Protein AF-A0A2G1YBK5-F1 (afdb_monomer_lite)

Secondary structure (DSSP, 8-state):
--TTHHHHHHHHHHHHHHHHHHHHHHHHHHHHTT---HHHHHHHHHHHHHTTPPEEEEEEEEEETTEEEEEEEEPTT--HHHHHHHHHTSTTEEEEEEEE-

Sequence (101 aa):
GWAWLDPAVGLLGAVVIARWAWGLMKDTAAILLDTAEPALMARVRLEAEAEGATIRDLHVWRIGPHAHAAIISLAAGGDGNAVRRRVRALPRMEHVTVECA

Foldseek 3Di:
DCVVVVVVVVVVVVVVVVVVVVVVVVQVCQQVVFPDDVVLQVVLCVLQVVQVWDWPDWRKGDNHPQAIEIETETEAPGDQVSSQVRSCPPGRYDYYHYHYD

Structure (mmCIF, N/CA/C/O backbone):
data_AF-A0A2G1YBK5-F1
#
_entry.id   AF-A0A2G1YBK5-F1
#
loop_
_atom_site.group_PDB
_atom_site.id
_atom_site.type_symbol
_atom_site.label_atom_id
_atom_site.label_alt_id
_atom_site.label_comp_id
_atom_site.label_asym_id
_atom_site.label_entity_id
_atom_site.label_seq_id
_atom_site.pdbx_PDB_ins_code
_atom_site.Cartn_x
_atom_site.Cartn_y
_atom_site.Cartn_z
_atom_site.occupancy
_atom_site.B_iso_or_equiv
_atom_site.auth_seq_id
_atom_site.auth_comp_id
_atom_site.auth_asym_id
_atom_site.auth_atom_id
_atom_site.pdbx_PDB_model_num
ATOM 1 N N . GLY A 1 1 ? 30.564 1.481 -46.553 1.00 60.25 1 GLY A N 1
ATOM 2 C CA . GLY A 1 1 ? 30.634 2.049 -45.195 1.00 60.25 1 GLY A CA 1
ATOM 3 C C . GLY A 1 1 ? 29.288 1.920 -44.516 1.00 60.25 1 GLY A C 1
ATOM 4 O O . GLY A 1 1 ? 28.389 2.664 -44.867 1.00 60.25 1 GLY A O 1
ATOM 5 N N . TRP A 1 2 ? 29.145 0.945 -43.615 1.00 67.31 2 TRP A N 1
ATOM 6 C CA . TRP A 1 2 ? 27.936 0.678 -42.811 1.00 67.31 2 TRP A CA 1
ATOM 7 C C . TRP A 1 2 ? 28.210 0.821 -41.297 1.00 67.31 2 TRP A C 1
ATOM 9 O O . TRP A 1 2 ? 27.339 0.569 -40.479 1.00 67.31 2 TRP A O 1
ATOM 19 N N . ALA A 1 3 ? 29.412 1.277 -40.919 1.00 75.19 3 ALA A N 1
ATOM 20 C CA . ALA A 1 3 ? 29.882 1.350 -39.531 1.00 75.19 3 ALA A CA 1
ATOM 21 C C . ALA A 1 3 ? 29.097 2.327 -38.627 1.00 75.19 3 ALA A C 1
ATOM 23 O O . ALA A 1 3 ? 29.287 2.328 -37.418 1.00 75.19 3 ALA A O 1
ATOM 24 N N . TRP A 1 4 ? 28.230 3.169 -39.198 1.00 78.38 4 TRP A N 1
ATOM 25 C CA . TRP A 1 4 ? 27.376 4.099 -38.451 1.00 78.38 4 TRP A CA 1
ATOM 26 C C . TRP A 1 4 ? 26.016 3.493 -38.069 1.00 78.38 4 TRP A C 1
ATOM 28 O O . TRP A 1 4 ? 25.330 4.037 -37.204 1.00 78.38 4 TRP A O 1
ATOM 38 N N . LEU A 1 5 ? 25.636 2.371 -38.691 1.00 82.38 5 LEU A N 1
ATOM 39 C CA . LEU A 1 5 ? 24.364 1.702 -38.436 1.00 82.38 5 LEU A CA 1
ATOM 40 C C . LEU A 1 5 ? 24.331 1.115 -37.017 1.00 82.38 5 LEU A C 1
ATOM 42 O O . LEU A 1 5 ? 23.338 1.283 -36.317 1.00 82.38 5 LEU A O 1
ATOM 46 N N . ASP A 1 6 ? 25.438 0.521 -36.563 1.00 83.0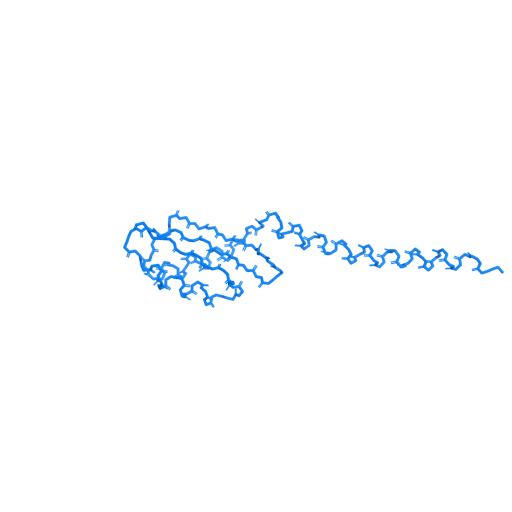0 6 ASP A N 1
ATOM 47 C CA . ASP A 1 6 ? 25.548 -0.058 -35.218 1.00 83.00 6 ASP A CA 1
ATOM 48 C C . ASP A 1 6 ? 25.368 0.991 -34.099 1.00 83.00 6 ASP A C 1
ATOM 50 O O . ASP A 1 6 ? 24.515 0.790 -33.229 1.00 83.00 6 ASP A O 1
ATOM 54 N N . PRO A 1 7 ? 26.054 2.156 -34.121 1.00 88.12 7 PRO A N 1
ATOM 55 C CA . PRO A 1 7 ? 25.780 3.239 -33.174 1.00 88.12 7 PRO A CA 1
ATOM 56 C C . PRO A 1 7 ? 24.332 3.746 -33.205 1.00 88.12 7 PRO A C 1
ATOM 58 O O . PRO A 1 7 ? 23.755 4.020 -32.152 1.00 88.12 7 PRO A O 1
ATOM 61 N N . ALA A 1 8 ? 23.729 3.870 -34.394 1.00 92.38 8 ALA A N 1
ATOM 62 C CA . ALA A 1 8 ? 22.359 4.363 -34.538 1.00 92.38 8 ALA A CA 1
ATOM 63 C C . ALA A 1 8 ? 21.334 3.391 -33.933 1.00 92.38 8 ALA A C 1
ATOM 65 O O . ALA A 1 8 ? 20.435 3.808 -33.200 1.00 92.38 8 ALA A O 1
ATOM 66 N N . VAL A 1 9 ? 21.502 2.091 -34.183 1.00 93.19 9 VAL A N 1
ATOM 67 C CA . VAL A 1 9 ? 20.675 1.037 -33.581 1.00 93.19 9 VAL A CA 1
ATOM 68 C C . VAL A 1 9 ? 20.863 1.005 -32.062 1.00 93.19 9 VAL A C 1
ATOM 70 O O . VAL A 1 9 ? 19.879 0.905 -31.327 1.00 93.19 9 VAL A O 1
ATOM 73 N N . GLY A 1 10 ? 22.097 1.174 -31.578 1.00 92.00 10 GLY A N 1
ATOM 74 C CA . GLY A 1 10 ? 22.393 1.270 -30.148 1.00 92.00 10 GLY A CA 1
ATOM 75 C C . GLY A 1 10 ? 21.673 2.436 -29.465 1.00 92.00 10 GLY A C 1
ATOM 76 O O . GLY A 1 10 ? 21.066 2.254 -28.410 1.00 92.00 10 GLY A O 1
ATOM 77 N N . LEU A 1 11 ? 21.670 3.619 -30.087 1.00 95.56 11 LEU A N 1
ATOM 78 C CA . LEU A 1 11 ? 20.981 4.795 -29.552 1.00 95.56 11 LEU A CA 1
ATOM 79 C C . LEU A 1 11 ? 19.461 4.596 -29.496 1.00 95.56 11 LEU A C 1
ATOM 81 O O . LEU A 1 11 ? 18.831 4.928 -28.493 1.00 95.56 11 LEU A O 1
ATOM 85 N N . LEU A 1 12 ? 18.873 4.015 -30.545 1.00 96.25 12 LEU A N 1
ATOM 86 C CA 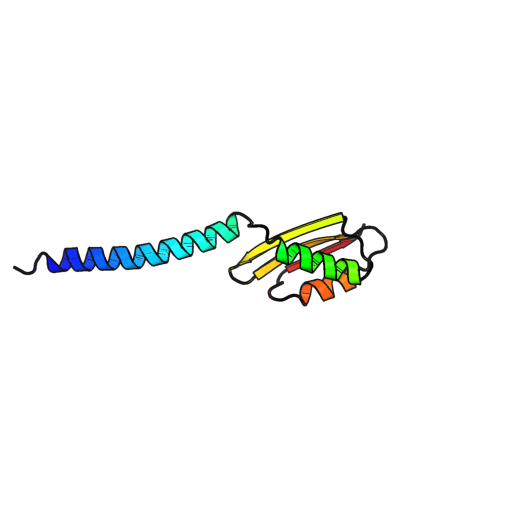. LEU A 1 12 ? 17.445 3.692 -30.571 1.00 96.25 12 LEU A CA 1
ATOM 87 C C . LEU A 1 12 ? 17.078 2.698 -29.463 1.00 96.25 12 LEU A C 1
ATOM 89 O O . LEU A 1 12 ? 16.113 2.924 -28.731 1.00 96.25 12 LEU A O 1
ATOM 93 N N . GLY A 1 13 ? 17.876 1.642 -29.290 1.00 95.38 13 GLY A N 1
ATOM 94 C CA . GLY A 1 13 ? 17.697 0.677 -28.205 1.00 95.38 13 GLY A CA 1
ATOM 95 C C . GLY A 1 13 ? 17.785 1.331 -26.825 1.00 95.38 13 GLY A C 1
ATOM 96 O O . GLY A 1 13 ? 16.922 1.105 -25.975 1.00 95.38 13 GLY A O 1
ATOM 97 N N . ALA A 1 14 ? 18.770 2.208 -26.622 1.00 96.00 14 ALA A N 1
ATOM 98 C CA . ALA A 1 14 ? 18.939 2.940 -25.371 1.00 96.00 14 ALA A CA 1
ATOM 99 C C . ALA A 1 14 ? 17.719 3.817 -25.042 1.00 96.00 14 ALA A C 1
ATOM 101 O O . ALA A 1 14 ? 17.257 3.814 -23.903 1.00 96.00 14 ALA A O 1
ATOM 102 N N . VAL A 1 15 ? 17.150 4.515 -26.031 1.00 97.19 15 VAL A N 1
ATOM 103 C CA . VAL A 1 15 ? 15.947 5.345 -25.838 1.00 97.19 15 VAL A CA 1
ATOM 104 C C . VAL A 1 15 ? 14.735 4.498 -25.439 1.00 97.19 15 VAL A C 1
ATOM 106 O O . VAL A 1 15 ? 13.993 4.879 -24.531 1.00 97.19 15 VAL A O 1
ATOM 109 N N . VAL A 1 16 ? 14.540 3.335 -26.069 1.00 96.88 16 VAL A N 1
ATOM 110 C CA . VAL A 1 16 ? 13.441 2.414 -25.727 1.00 96.88 16 VAL A CA 1
ATOM 111 C C . VAL A 1 16 ? 13.575 1.913 -24.289 1.00 96.88 16 VAL A C 1
ATOM 113 O O . VAL A 1 16 ? 12.619 2.002 -23.515 1.00 96.88 16 VAL A O 1
ATOM 116 N N . ILE A 1 17 ? 14.770 1.455 -23.906 1.00 96.44 17 ILE A N 1
ATOM 117 C CA . ILE A 1 17 ? 15.043 0.960 -22.551 1.00 96.44 17 ILE A CA 1
ATOM 118 C C . ILE A 1 17 ? 14.861 2.078 -21.522 1.00 96.44 17 ILE A C 1
ATOM 120 O O . ILE A 1 17 ? 14.181 1.879 -20.515 1.00 96.44 17 ILE A O 1
ATOM 124 N N . ALA A 1 18 ? 15.408 3.268 -21.783 1.00 96.50 18 ALA A N 1
ATOM 125 C CA . ALA A 1 18 ? 15.295 4.413 -20.884 1.00 96.50 18 ALA A CA 1
ATOM 126 C C . ALA A 1 18 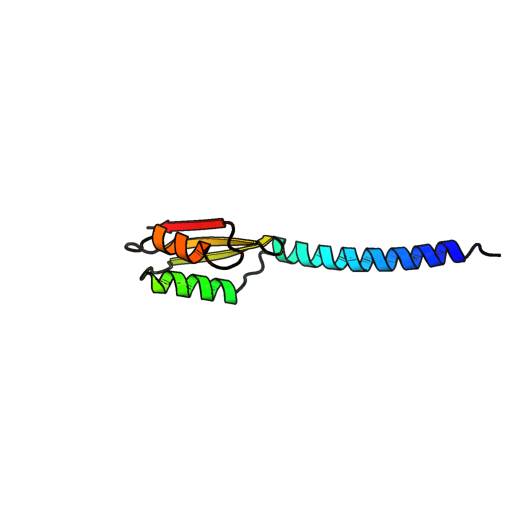? 13.830 4.799 -20.635 1.00 96.50 18 ALA A C 1
ATOM 128 O O . ALA A 1 18 ? 13.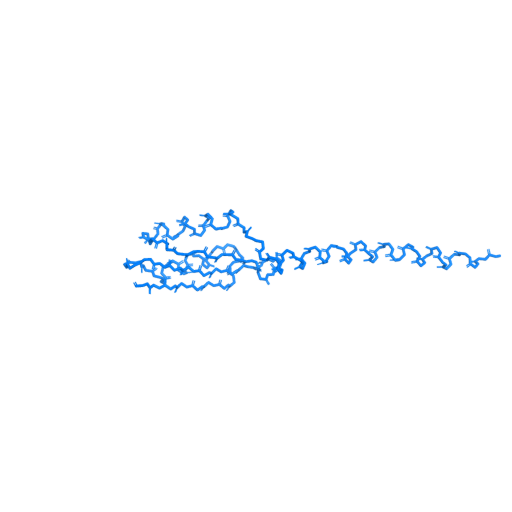444 5.084 -19.501 1.00 96.50 18 ALA A O 1
ATOM 129 N N . ARG A 1 19 ? 12.985 4.746 -21.673 1.00 96.06 19 ARG A N 1
ATOM 130 C CA . ARG A 1 19 ? 11.554 5.047 -21.554 1.00 96.06 19 ARG A CA 1
ATOM 131 C C . ARG A 1 19 ? 10.821 4.062 -20.641 1.00 96.06 19 ARG A C 1
ATOM 133 O O . ARG A 1 19 ? 9.971 4.492 -19.863 1.00 96.06 19 ARG A O 1
ATOM 140 N N . TRP A 1 20 ? 11.141 2.770 -20.705 1.00 95.62 20 TRP A N 1
ATOM 141 C CA . TRP A 1 20 ? 10.557 1.773 -19.799 1.00 95.62 20 TRP A CA 1
ATOM 142 C C . TRP A 1 20 ? 11.102 1.890 -18.377 1.00 95.62 20 TRP A C 1
ATOM 144 O O . TRP A 1 20 ? 10.323 1.893 -17.425 1.00 95.62 20 TRP A O 1
ATOM 154 N N . ALA A 1 21 ? 12.418 2.062 -18.231 1.00 95.62 21 ALA A N 1
ATOM 155 C CA . ALA A 1 21 ? 13.066 2.234 -16.934 1.00 95.62 21 ALA A CA 1
ATOM 156 C C . ALA A 1 21 ? 12.513 3.451 -16.174 1.00 95.62 21 ALA A C 1
ATOM 158 O O . ALA A 1 21 ? 12.281 3.374 -14.969 1.00 95.62 21 ALA A O 1
ATOM 159 N N . TRP A 1 22 ? 12.231 4.551 -16.879 1.00 94.56 22 TRP A N 1
ATOM 160 C CA . TRP A 1 22 ? 11.620 5.738 -16.281 1.00 94.56 22 TRP A CA 1
ATOM 161 C C . TRP A 1 22 ? 10.213 5.469 -15.732 1.00 94.56 22 TRP A C 1
ATOM 163 O O . TRP A 1 22 ? 9.872 5.943 -14.650 1.00 94.56 22 TRP A O 1
ATOM 173 N N . GLY A 1 23 ? 9.394 4.693 -16.452 1.00 90.50 23 GLY A N 1
ATOM 174 C CA . GLY A 1 23 ? 8.071 4.276 -15.974 1.00 90.50 23 GLY A CA 1
ATOM 175 C C . GLY A 1 23 ? 8.171 3.454 -14.689 1.00 90.50 23 GLY A C 1
ATOM 176 O O . GLY A 1 23 ? 7.556 3.803 -13.685 1.00 90.50 23 GLY A O 1
ATOM 177 N N . LEU A 1 24 ? 9.046 2.446 -14.692 1.00 89.50 24 LEU A N 1
ATOM 178 C CA . LEU A 1 24 ? 9.278 1.585 -13.532 1.00 89.50 24 LEU A CA 1
ATOM 179 C C . LEU A 1 24 ? 9.780 2.372 -12.312 1.00 89.50 24 LEU A C 1
ATOM 181 O O . LEU A 1 24 ? 9.333 2.140 -11.188 1.00 89.50 24 LEU A O 1
ATOM 185 N N . MET A 1 25 ? 10.688 3.328 -12.527 1.00 90.31 25 MET A N 1
ATOM 186 C CA . MET A 1 25 ? 11.203 4.193 -11.468 1.00 90.31 25 MET A CA 1
ATOM 187 C C . MET A 1 25 ? 10.091 5.044 -10.848 1.00 90.31 25 MET A C 1
ATOM 189 O O . MET A 1 25 ? 10.014 5.133 -9.625 1.00 90.31 25 MET A O 1
ATOM 193 N N . LYS A 1 26 ? 9.203 5.625 -11.665 1.00 86.69 26 LYS A N 1
ATOM 194 C CA . LYS A 1 26 ? 8.050 6.391 -11.167 1.00 86.69 26 LYS A CA 1
ATOM 195 C C . LYS A 1 26 ? 7.093 5.528 -10.350 1.00 86.69 26 LYS A C 1
ATOM 197 O O . LYS A 1 26 ? 6.670 5.959 -9.280 1.00 86.69 26 LYS A O 1
ATOM 202 N N . ASP A 1 27 ? 6.779 4.328 -10.829 1.00 83.69 27 ASP A N 1
ATOM 203 C CA . ASP A 1 27 ? 5.876 3.412 -10.128 1.00 83.69 27 ASP A CA 1
ATOM 204 C C . ASP A 1 27 ? 6.468 2.975 -8.782 1.00 83.69 27 ASP A C 1
ATOM 206 O O . ASP A 1 27 ? 5.784 2.976 -7.759 1.00 83.69 27 ASP A O 1
ATOM 210 N N . THR A 1 28 ? 7.771 2.686 -8.764 1.00 85.00 28 THR A N 1
ATOM 211 C CA . THR A 1 28 ? 8.503 2.317 -7.545 1.00 85.00 28 THR A CA 1
ATOM 212 C C . THR A 1 28 ? 8.573 3.484 -6.562 1.00 85.00 28 THR A C 1
ATOM 214 O O . THR A 1 28 ? 8.354 3.300 -5.367 1.00 85.00 28 THR A O 1
ATOM 217 N N . ALA A 1 29 ? 8.828 4.700 -7.053 1.00 84.81 29 ALA A N 1
ATOM 218 C CA . ALA A 1 29 ? 8.867 5.900 -6.226 1.00 84.81 29 ALA A CA 1
ATOM 219 C C . ALA A 1 29 ? 7.513 6.184 -5.564 1.00 84.81 29 ALA A C 1
ATOM 221 O O . ALA A 1 29 ? 7.490 6.527 -4.389 1.00 84.81 29 ALA A O 1
ATOM 222 N N . ALA A 1 30 ? 6.392 5.995 -6.268 1.00 78.06 30 ALA A N 1
ATOM 223 C CA . ALA A 1 30 ? 5.060 6.172 -5.685 1.00 78.06 30 ALA A CA 1
ATOM 224 C C . ALA A 1 30 ? 4.790 5.191 -4.528 1.00 78.06 30 ALA A C 1
ATOM 226 O O . ALA A 1 30 ? 4.196 5.576 -3.521 1.00 78.06 30 ALA A O 1
ATOM 227 N N . ILE A 1 31 ? 5.263 3.946 -4.650 1.00 76.25 31 ILE A N 1
ATOM 228 C CA . ILE A 1 31 ? 5.166 2.943 -3.579 1.00 76.25 31 ILE A CA 1
ATOM 229 C C . ILE A 1 31 ? 6.049 3.345 -2.388 1.00 76.25 31 ILE A C 1
ATOM 231 O O . ILE A 1 31 ? 5.585 3.336 -1.254 1.00 76.25 31 ILE A O 1
ATOM 235 N N . LEU A 1 32 ? 7.306 3.732 -2.631 1.00 75.00 32 LEU A N 1
ATOM 236 C CA . LEU A 1 32 ? 8.255 4.080 -1.563 1.00 75.00 32 LEU A CA 1
ATOM 237 C C . LEU A 1 32 ? 7.929 5.391 -0.844 1.00 75.00 32 LEU A C 1
ATOM 239 O O . LEU A 1 32 ? 8.211 5.517 0.342 1.00 75.00 32 LEU A O 1
ATOM 243 N N . LEU A 1 33 ? 7.357 6.365 -1.550 1.00 76.75 33 LEU A N 1
ATOM 244 C CA . LEU A 1 33 ? 6.970 7.656 -0.978 1.00 76.75 33 LEU A CA 1
ATOM 245 C C . LEU A 1 33 ? 5.666 7.593 -0.184 1.00 76.75 33 LEU A C 1
ATOM 247 O O . LEU A 1 33 ? 5.206 8.644 0.253 1.00 76.75 33 LEU A O 1
ATOM 251 N N . ASP A 1 34 ? 5.086 6.399 -0.023 1.00 67.94 34 ASP A N 1
ATOM 252 C CA . ASP A 1 34 ? 3.826 6.186 0.678 1.00 67.94 34 ASP A CA 1
ATOM 253 C C . ASP A 1 34 ? 2.782 7.228 0.242 1.00 67.94 34 ASP A C 1
ATOM 255 O O . ASP A 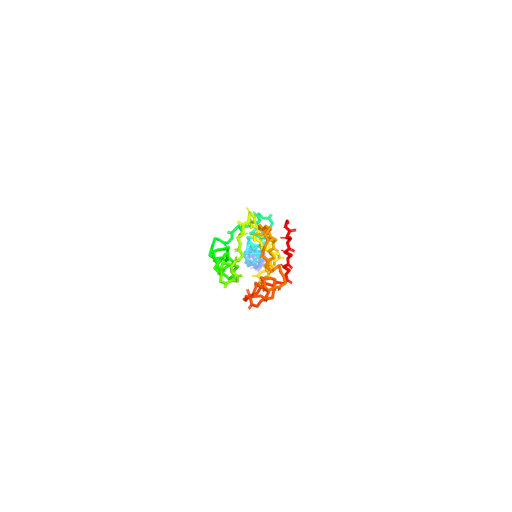1 34 ? 2.331 8.086 1.007 1.00 67.94 34 ASP A O 1
ATOM 259 N N . THR A 1 35 ? 2.487 7.242 -1.065 1.00 67.81 35 THR A N 1
ATOM 260 C CA . THR A 1 35 ? 1.514 8.211 -1.574 1.00 67.81 35 THR A CA 1
ATOM 261 C C . THR A 1 35 ? 0.156 7.894 -0.968 1.00 67.81 35 THR A C 1
ATOM 263 O O . THR A 1 35 ? -0.499 6.929 -1.364 1.00 67.81 35 THR A O 1
ATOM 266 N N . ALA A 1 36 ? -0.266 8.731 -0.019 1.00 66.75 36 ALA A N 1
ATOM 267 C CA . ALA A 1 36 ? -1.599 8.669 0.546 1.00 66.75 36 ALA A CA 1
ATOM 268 C C . ALA A 1 36 ? -2.625 8.692 -0.593 1.00 66.75 36 ALA A C 1
ATOM 270 O O . ALA A 1 36 ? -2.516 9.489 -1.530 1.00 66.75 36 ALA A O 1
ATOM 271 N N . GLU A 1 37 ? -3.629 7.821 -0.509 1.00 77.50 37 GLU A N 1
ATOM 272 C CA . GLU A 1 37 ? -4.761 7.793 -1.433 1.00 77.50 37 GLU A CA 1
ATOM 273 C C . GLU A 1 37 ? -6.009 8.341 -0.726 1.00 77.50 37 GLU A C 1
ATOM 275 O O . GLU A 1 37 ? -6.761 7.568 -0.122 1.00 77.50 37 GLU A O 1
ATOM 280 N N . PRO A 1 38 ? -6.286 9.661 -0.804 1.00 82.88 38 PRO A N 1
ATOM 281 C CA . PRO A 1 38 ? -7.377 10.285 -0.054 1.00 82.88 38 PRO A CA 1
ATOM 282 C C . PRO A 1 38 ? -8.740 9.648 -0.330 1.00 82.88 38 PRO A C 1
ATOM 284 O O . PRO A 1 38 ? -9.558 9.491 0.574 1.00 82.88 38 PRO A O 1
ATOM 287 N N . ALA A 1 39 ? -8.981 9.235 -1.579 1.00 85.75 39 ALA A N 1
ATOM 288 C CA . ALA A 1 39 ? -10.221 8.574 -1.973 1.00 85.75 39 ALA A CA 1
ATOM 289 C C . ALA A 1 39 ? -10.395 7.207 -1.290 1.00 85.75 39 ALA A C 1
ATOM 291 O O . ALA A 1 39 ? -11.502 6.847 -0.893 1.00 85.75 39 ALA A O 1
ATOM 292 N N . LEU A 1 40 ? -9.309 6.448 -1.131 1.00 86.94 40 LEU A N 1
ATOM 293 C CA . LEU A 1 40 ? -9.335 5.151 -0.468 1.00 86.94 40 LEU A CA 1
ATOM 294 C C . LEU A 1 40 ? -9.520 5.317 1.041 1.00 86.94 40 LEU A C 1
ATOM 296 O O . LEU A 1 40 ? -10.360 4.634 1.621 1.00 86.94 40 LEU A O 1
ATOM 300 N N . MET A 1 41 ? -8.830 6.285 1.651 1.00 89.44 41 MET A N 1
ATOM 301 C CA . MET A 1 41 ? -9.028 6.648 3.059 1.00 89.44 41 MET A CA 1
ATOM 302 C C . MET A 1 41 ? -10.484 7.036 3.347 1.00 89.44 41 MET A C 1
ATOM 304 O O . MET A 1 41 ? -11.077 6.536 4.300 1.00 89.44 41 MET A O 1
ATOM 308 N N . ALA A 1 42 ? -11.094 7.865 2.494 1.00 90.12 42 ALA A N 1
ATOM 309 C CA . ALA A 1 42 ? -12.496 8.256 2.634 1.00 90.12 42 ALA A CA 1
ATOM 310 C C . ALA A 1 42 ? -13.447 7.048 2.567 1.00 90.12 42 ALA A C 1
ATOM 312 O O . ALA A 1 42 ? -14.389 6.956 3.351 1.00 90.12 42 ALA A O 1
ATOM 313 N N . ARG A 1 43 ? -13.179 6.084 1.676 1.00 90.62 43 ARG A N 1
ATOM 314 C CA . ARG A 1 43 ? -13.965 4.842 1.588 1.00 90.62 43 ARG A CA 1
ATOM 315 C C . ARG A 1 43 ? -13.819 3.965 2.826 1.00 90.62 43 ARG A C 1
ATOM 317 O O . ARG A 1 43 ? -14.824 3.478 3.327 1.00 90.62 43 ARG A O 1
ATOM 324 N N . VAL A 1 44 ? -12.599 3.783 3.334 1.00 91.12 44 VAL A N 1
ATOM 325 C CA . VAL A 1 44 ? -12.363 3.027 4.577 1.00 91.12 44 VAL A CA 1
ATOM 326 C C . VAL A 1 44 ? -13.115 3.668 5.741 1.00 91.12 44 VAL A C 1
ATOM 328 O O . VAL A 1 44 ? -13.736 2.965 6.536 1.00 91.12 44 VAL A O 1
ATOM 331 N N . ARG A 1 45 ? -13.117 5.003 5.803 1.00 91.31 45 ARG A N 1
ATOM 332 C CA . ARG A 1 45 ? -13.843 5.751 6.826 1.00 91.31 45 ARG A CA 1
ATOM 333 C C . ARG A 1 45 ? -15.351 5.507 6.769 1.00 91.31 45 ARG A C 1
ATOM 335 O O . ARG A 1 45 ? -15.942 5.200 7.797 1.00 91.31 45 ARG A O 1
ATOM 342 N N . LEU A 1 46 ? -15.942 5.562 5.575 1.00 91.56 46 LEU A N 1
ATOM 343 C CA . LEU A 1 46 ? -17.365 5.275 5.372 1.00 91.56 46 LEU A CA 1
ATOM 344 C C . LEU A 1 46 ? -17.745 3.855 5.818 1.00 91.56 46 LEU A C 1
ATOM 346 O O . LEU A 1 46 ? -18.765 3.678 6.477 1.00 91.56 46 LEU A O 1
ATOM 350 N N . GLU A 1 47 ? -16.927 2.848 5.497 1.00 90.94 47 GLU A N 1
ATOM 351 C CA . GLU A 1 47 ? -17.203 1.462 5.902 1.00 90.94 47 GLU A CA 1
ATOM 352 C C . GLU A 1 47 ? -17.102 1.253 7.418 1.00 90.94 47 GLU A C 1
ATOM 354 O O . GLU A 1 47 ? -17.873 0.479 7.984 1.00 90.94 47 GLU A O 1
ATOM 359 N N . ALA A 1 48 ? -16.168 1.935 8.087 1.00 88.38 48 ALA A N 1
ATOM 360 C CA . ALA A 1 48 ? -16.037 1.863 9.540 1.00 88.38 48 ALA A CA 1
ATOM 361 C C . ALA A 1 48 ? -17.186 2.587 10.261 1.00 88.38 48 ALA A C 1
ATOM 363 O O . ALA A 1 48 ? -17.751 2.052 11.215 1.00 88.38 48 ALA A O 1
ATOM 364 N N . GLU A 1 49 ? -17.574 3.771 9.779 1.00 88.62 49 GLU A N 1
ATOM 365 C CA . GLU A 1 49 ? -18.699 4.539 10.325 1.00 88.62 49 GLU A CA 1
ATOM 366 C C . GLU A 1 49 ? -20.038 3.805 10.116 1.00 88.62 49 GLU A C 1
ATOM 368 O O . GLU A 1 49 ? -20.905 3.851 10.989 1.00 88.62 49 GLU A O 1
ATOM 373 N N . ALA A 1 50 ? -20.194 3.048 9.022 1.00 88.88 50 ALA A N 1
ATOM 374 C CA . ALA A 1 50 ? -21.367 2.201 8.778 1.00 88.88 50 ALA A CA 1
ATOM 375 C C . ALA A 1 50 ? -21.527 1.050 9.793 1.00 88.88 50 ALA A C 1
ATOM 377 O O . ALA A 1 50 ? -22.636 0.552 9.980 1.00 88.88 50 ALA A O 1
ATOM 378 N N . GLU A 1 51 ? -20.443 0.640 10.457 1.00 87.94 51 GLU A N 1
ATOM 379 C CA . GLU A 1 51 ? -20.448 -0.325 11.568 1.00 87.94 51 GLU A CA 1
ATOM 380 C C . GLU A 1 51 ? -20.594 0.358 12.941 1.00 87.94 51 GLU A C 1
ATOM 382 O O . GLU A 1 51 ? -20.472 -0.284 13.981 1.00 87.94 51 GLU A O 1
ATOM 387 N N . GLY A 1 52 ? -20.840 1.674 12.969 1.00 85.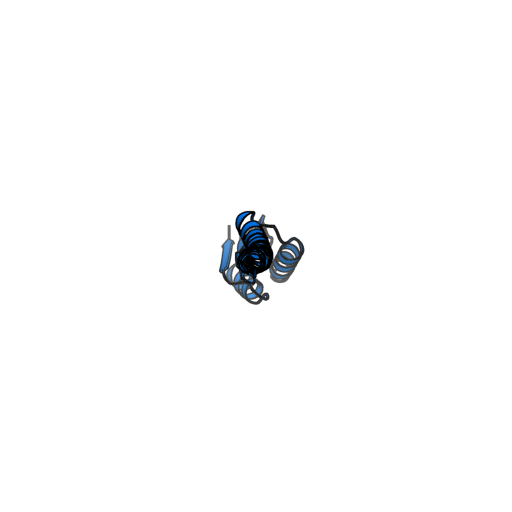69 52 GLY A N 1
ATOM 388 C CA . GLY A 1 52 ? -20.953 2.450 14.205 1.00 85.69 52 GLY A CA 1
ATOM 389 C C . GLY A 1 52 ? -19.621 2.645 14.934 1.00 85.69 52 GLY A C 1
ATOM 390 O O . GLY A 1 52 ? -19.607 3.092 16.082 1.00 85.69 52 GLY A O 1
ATOM 391 N N . ALA A 1 53 ? -18.493 2.324 14.292 1.00 89.25 53 ALA A N 1
ATOM 392 C CA . ALA A 1 53 ? -17.176 2.464 14.887 1.00 89.25 53 ALA A CA 1
ATOM 393 C C . ALA A 1 53 ? -16.620 3.877 14.664 1.00 89.25 53 ALA A C 1
ATOM 395 O O . ALA A 1 53 ? -16.636 4.412 13.557 1.00 89.25 53 ALA A O 1
ATOM 396 N N . THR A 1 54 ? -16.072 4.480 15.721 1.00 90.06 54 THR A N 1
ATOM 397 C CA . THR A 1 54 ? -15.365 5.764 15.613 1.00 90.06 54 THR A CA 1
ATOM 398 C C . THR A 1 54 ? -13.881 5.516 15.380 1.00 90.06 54 THR A C 1
ATOM 400 O O . THR A 1 54 ? -13.208 4.935 16.229 1.00 90.06 54 THR A O 1
ATOM 403 N N . ILE A 1 55 ? -13.355 5.979 14.248 1.00 91.50 55 ILE A N 1
ATOM 404 C CA . ILE A 1 55 ? -11.922 5.908 13.942 1.00 91.50 55 ILE A CA 1
ATOM 405 C C . ILE A 1 55 ? -11.171 6.989 14.728 1.00 91.50 55 ILE A C 1
ATOM 407 O O . ILE A 1 55 ? -11.494 8.174 14.621 1.00 91.50 55 ILE A O 1
ATOM 411 N N . ARG A 1 56 ? -10.141 6.584 15.476 1.00 91.50 56 ARG A N 1
ATOM 412 C CA . ARG A 1 56 ? -9.172 7.482 16.126 1.00 91.50 56 ARG A CA 1
ATOM 413 C C . ARG A 1 56 ? -7.976 7.772 15.235 1.00 91.50 56 ARG A C 1
ATOM 415 O O . ARG A 1 56 ? -7.532 8.912 15.190 1.00 91.50 56 ARG A O 1
ATOM 422 N N . ASP A 1 57 ? -7.487 6.744 14.553 1.00 91.38 57 ASP A N 1
ATOM 423 C CA . ASP A 1 57 ? -6.366 6.845 13.631 1.00 91.38 57 ASP A CA 1
ATOM 424 C C . ASP A 1 57 ? -6.595 5.947 12.413 1.00 91.38 57 ASP A C 1
ATOM 426 O O . ASP A 1 57 ? -7.162 4.856 12.529 1.00 91.38 57 ASP A O 1
ATOM 430 N N . LEU A 1 58 ? -6.211 6.443 11.240 1.00 91.62 58 LEU A N 1
ATOM 431 C CA . LEU A 1 58 ? -6.365 5.753 9.963 1.00 91.62 58 LEU A CA 1
ATOM 432 C C . LEU A 1 58 ? -5.163 6.062 9.086 1.00 91.62 58 LEU A C 1
ATOM 434 O O . LEU A 1 58 ? -5.039 7.174 8.571 1.00 91.62 58 LEU A O 1
ATOM 438 N N . HIS A 1 59 ? -4.359 5.036 8.838 1.00 90.81 59 HIS A N 1
ATOM 439 C CA . HIS A 1 59 ? -3.276 5.091 7.868 1.00 90.81 59 HIS A CA 1
ATOM 440 C C . HIS A 1 59 ? -3.540 4.091 6.750 1.00 90.81 59 HIS A C 1
ATOM 442 O O . HIS A 1 59 ? -3.808 2.915 7.008 1.00 90.81 59 HIS A O 1
ATOM 448 N N . VAL A 1 60 ? -3.484 4.557 5.503 1.00 90.06 60 VAL A N 1
ATOM 449 C CA . VAL A 1 60 ? -3.661 3.720 4.311 1.00 90.06 60 VAL A CA 1
ATOM 450 C C . VAL A 1 60 ? -2.526 4.010 3.353 1.00 90.06 60 VAL A C 1
ATOM 452 O O . VAL A 1 60 ? -2.348 5.156 2.945 1.00 90.06 60 VAL A O 1
ATOM 455 N N . TRP A 1 61 ? -1.816 2.959 2.958 1.00 87.44 61 TRP A N 1
ATOM 456 C CA . TRP A 1 61 ? -0.672 3.065 2.069 1.00 87.44 61 TRP A CA 1
ATOM 457 C C . TRP A 1 61 ? -0.689 2.022 0.968 1.00 87.44 61 TRP A C 1
ATOM 459 O O . TRP A 1 61 ? -1.346 0.976 1.046 1.00 87.44 61 TRP A O 1
ATOM 469 N N . ARG A 1 62 ? 0.069 2.309 -0.085 1.00 85.31 62 ARG A N 1
ATOM 470 C CA . ARG A 1 62 ? 0.274 1.396 -1.202 1.00 85.31 62 ARG A CA 1
ATOM 471 C C . ARG A 1 62 ? 1.492 0.511 -0.928 1.00 85.31 62 ARG A C 1
ATOM 473 O O . ARG A 1 62 ? 2.584 1.011 -0.700 1.00 85.31 62 ARG A O 1
ATOM 480 N N . ILE A 1 63 ? 1.314 -0.808 -1.007 1.00 86.69 63 ILE A N 1
ATOM 481 C CA . ILE A 1 63 ? 2.394 -1.806 -0.859 1.00 86.69 63 ILE A CA 1
ATOM 482 C C . ILE A 1 63 ? 2.780 -2.472 -2.186 1.00 86.69 63 ILE A C 1
ATOM 484 O O . ILE A 1 63 ? 3.751 -3.219 -2.254 1.00 86.69 63 ILE A O 1
ATOM 488 N N . GLY A 1 64 ? 2.032 -2.209 -3.259 1.00 81.75 64 GLY A N 1
ATOM 489 C CA . GLY A 1 64 ? 2.337 -2.688 -4.603 1.00 81.75 64 GLY A CA 1
ATOM 490 C C . GLY A 1 64 ? 1.471 -2.009 -5.666 1.00 81.75 64 GLY A C 1
ATOM 491 O O . GLY A 1 64 ? 0.566 -1.250 -5.322 1.00 81.75 64 GLY A O 1
ATOM 492 N N . PRO A 1 65 ? 1.680 -2.299 -6.963 1.00 76.00 65 PRO A N 1
ATOM 493 C CA . PRO A 1 65 ? 0.960 -1.639 -8.061 1.00 76.00 65 PRO A CA 1
ATOM 494 C C . PRO A 1 65 ? -0.570 -1.709 -7.934 1.00 76.00 65 PRO A C 1
ATOM 496 O O . PRO A 1 65 ? -1.290 -0.809 -8.369 1.00 76.00 65 PRO A O 1
ATOM 499 N N . HIS A 1 66 ? -1.071 -2.785 -7.322 1.00 82.06 66 HIS A N 1
ATOM 500 C CA . HIS A 1 66 ? -2.493 -3.048 -7.109 1.00 82.06 66 HIS A CA 1
ATOM 501 C C . HIS A 1 66 ? -2.787 -3.561 -5.696 1.00 82.06 66 HIS A C 1
ATOM 503 O O . HIS A 1 66 ? -3.764 -4.279 -5.520 1.00 82.06 66 HIS A O 1
ATOM 509 N N . ALA A 1 67 ? -1.948 -3.231 -4.714 1.00 86.62 67 ALA A N 1
ATOM 510 C CA . ALA A 1 67 ? -2.077 -3.743 -3.357 1.00 86.62 67 ALA A CA 1
ATOM 511 C C . ALA A 1 67 ? -1.943 -2.609 -2.343 1.00 86.62 67 ALA A C 1
ATOM 513 O O . ALA A 1 67 ? -0.983 -1.834 -2.388 1.00 86.62 67 ALA A O 1
ATOM 514 N N . HIS A 1 68 ? -2.895 -2.551 -1.419 1.00 90.62 68 HIS A N 1
ATOM 515 C CA . HIS A 1 68 ? -2.931 -1.579 -0.338 1.00 90.62 68 HIS A CA 1
ATOM 516 C C . HIS A 1 68 ? -2.934 -2.274 1.014 1.00 90.62 68 HIS A C 1
ATOM 518 O O . HIS A 1 68 ? -3.396 -3.415 1.159 1.00 90.62 68 HIS A O 1
ATOM 524 N N . ALA A 1 69 ? -2.426 -1.541 1.992 1.00 91.12 69 ALA A N 1
ATOM 525 C CA . ALA A 1 69 ? -2.490 -1.888 3.389 1.00 91.12 69 ALA A CA 1
ATOM 526 C C . ALA A 1 69 ? -3.185 -0.770 4.172 1.00 91.12 69 ALA A C 1
ATOM 528 O O . ALA A 1 69 ? -3.103 0.403 3.803 1.00 91.12 69 ALA A O 1
ATOM 529 N N . ALA A 1 70 ? -3.880 -1.149 5.238 1.00 92.81 70 ALA A N 1
ATOM 530 C CA . ALA A 1 70 ? -4.529 -0.221 6.148 1.00 92.81 70 ALA A CA 1
ATOM 531 C C . ALA A 1 70 ? -4.294 -0.636 7.604 1.00 92.81 70 ALA A C 1
ATOM 533 O O . ALA A 1 70 ? -4.446 -1.810 7.958 1.00 92.81 70 ALA A O 1
ATOM 534 N N . ILE A 1 71 ? -3.977 0.347 8.444 1.00 93.62 71 ILE A N 1
ATOM 535 C CA . ILE A 1 71 ? -4.022 0.236 9.903 1.00 93.62 71 ILE A CA 1
ATOM 536 C C . ILE A 1 71 ? -5.098 1.194 10.396 1.00 93.62 71 ILE A C 1
ATOM 538 O O . ILE A 1 71 ? -5.137 2.361 10.000 1.00 93.62 71 ILE A O 1
ATOM 542 N N . ILE A 1 72 ? -5.996 0.672 11.227 1.00 94.12 72 ILE A N 1
ATOM 543 C CA . ILE A 1 72 ? -7.150 1.400 11.742 1.00 94.12 72 ILE A CA 1
ATOM 544 C C . ILE A 1 72 ? -7.179 1.241 13.255 1.00 94.12 72 ILE A C 1
ATOM 546 O O . ILE A 1 72 ? -7.283 0.119 13.749 1.00 94.12 72 ILE A O 1
ATOM 550 N N . SER A 1 73 ? -7.166 2.349 13.985 1.00 93.62 73 SER A N 1
ATOM 551 C CA . SER A 1 73 ? -7.382 2.348 15.432 1.00 93.62 73 SER A CA 1
ATOM 552 C C . SER A 1 73 ? -8.785 2.860 15.727 1.00 93.62 73 SER A C 1
ATOM 554 O O . SER A 1 73 ? -9.148 3.981 15.362 1.00 93.62 73 SER A O 1
ATOM 556 N N . LEU A 1 74 ? -9.591 2.037 16.389 1.00 93.44 74 LEU A N 1
ATOM 557 C CA . LEU A 1 74 ? -10.966 2.346 16.761 1.00 93.44 74 LEU A CA 1
ATOM 558 C C . LEU A 1 74 ? -11.046 2.860 18.201 1.00 93.44 74 LEU A C 1
ATOM 560 O O . LEU A 1 74 ? -10.260 2.482 19.070 1.00 93.44 74 LEU A O 1
ATOM 564 N N . ALA A 1 75 ? -12.018 3.731 18.461 1.00 91.06 75 ALA A N 1
ATOM 565 C CA . ALA A 1 75 ? -12.402 4.100 19.815 1.00 91.06 75 ALA A CA 1
ATOM 566 C C . ALA A 1 75 ? -13.122 2.937 20.518 1.00 91.06 75 ALA A C 1
ATOM 568 O O . ALA A 1 75 ? -13.668 2.043 19.864 1.00 91.06 75 ALA A O 1
ATOM 569 N N . ALA A 1 76 ? -13.153 2.991 21.851 1.00 86.69 76 ALA A N 1
ATOM 570 C CA . ALA A 1 76 ? -13.830 1.999 22.674 1.00 86.69 76 ALA A CA 1
ATOM 571 C C . ALA A 1 76 ? -15.295 1.807 22.250 1.00 86.69 76 ALA A C 1
ATOM 573 O O . ALA A 1 76 ? -16.010 2.773 21.975 1.00 86.69 76 ALA A O 1
ATOM 574 N N . GLY A 1 77 ? -15.733 0.547 22.217 1.00 83.00 77 GLY A N 1
ATOM 575 C CA . GLY A 1 77 ? -17.098 0.158 21.848 1.00 83.00 77 GLY A CA 1
ATOM 576 C C . GLY A 1 77 ? -17.311 -0.193 20.371 1.00 83.00 77 GLY A C 1
ATOM 577 O O . GLY A 1 77 ? -18.412 -0.609 20.023 1.00 83.00 77 GLY A O 1
ATOM 578 N N . GLY A 1 78 ? -16.294 -0.074 19.508 1.00 85.25 78 GLY A N 1
ATOM 579 C CA . GLY A 1 78 ? -16.367 -0.542 18.117 1.00 85.25 78 GLY A CA 1
ATOM 580 C C . GLY A 1 78 ? -16.088 -2.045 17.960 1.00 85.25 78 GLY A C 1
ATOM 581 O O . GLY A 1 78 ? -15.199 -2.586 18.617 1.00 85.25 78 GLY A O 1
ATOM 582 N N . ASP A 1 79 ? -16.792 -2.722 17.044 1.00 89.19 79 ASP A N 1
ATOM 583 C CA . ASP A 1 79 ? -16.461 -4.100 16.646 1.00 89.19 79 ASP A CA 1
ATOM 584 C C . ASP A 1 79 ? -15.326 -4.101 15.608 1.00 89.19 79 ASP A C 1
ATOM 586 O O . ASP A 1 79 ? -15.541 -4.009 14.393 1.00 89.19 79 ASP A O 1
ATOM 590 N N . GLY A 1 80 ? -14.089 -4.251 16.088 1.00 90.12 80 GLY A N 1
ATOM 591 C CA . GLY A 1 80 ? -12.910 -4.321 15.224 1.00 90.12 80 GLY A CA 1
ATOM 592 C C . GLY A 1 80 ? -12.936 -5.468 14.213 1.00 90.12 80 GLY A C 1
ATOM 593 O O . GLY A 1 80 ? -12.396 -5.329 13.114 1.00 90.12 80 GLY A O 1
ATOM 594 N N . ASN A 1 81 ? -13.603 -6.586 14.519 1.00 91.38 81 ASN A N 1
ATOM 595 C CA . ASN A 1 81 ? -13.720 -7.699 13.581 1.00 91.38 81 ASN A CA 1
ATOM 596 C C . ASN A 1 81 ? -14.701 -7.383 12.452 1.00 91.38 81 ASN A C 1
ATOM 598 O O . ASN A 1 81 ? -14.428 -7.740 11.302 1.00 91.38 81 ASN A O 1
ATOM 602 N N . ALA A 1 82 ? -15.822 -6.723 12.747 1.00 90.94 82 ALA A N 1
ATOM 603 C CA . ALA A 1 82 ? -16.760 -6.284 11.717 1.00 90.94 82 ALA A CA 1
ATOM 604 C C . ALA A 1 82 ? -16.129 -5.259 10.773 1.00 90.94 82 ALA A C 1
ATOM 606 O O . ALA A 1 82 ? -16.152 -5.464 9.554 1.00 90.94 82 ALA A O 1
ATOM 607 N N . VAL A 1 83 ? -15.456 -4.245 11.326 1.00 92.38 83 VAL A N 1
ATOM 608 C CA . VAL A 1 83 ? -14.721 -3.250 10.532 1.00 92.38 83 VAL A CA 1
ATOM 609 C C . VAL A 1 83 ? -13.647 -3.926 9.681 1.00 92.38 83 VAL A C 1
ATOM 611 O O . VAL A 1 83 ? -13.598 -3.715 8.468 1.00 92.38 83 VAL A O 1
ATOM 614 N N . ARG A 1 84 ? -12.833 -4.820 10.263 1.00 93.62 84 ARG A N 1
ATOM 615 C CA . ARG A 1 84 ? -11.798 -5.555 9.519 1.00 93.62 84 ARG A CA 1
ATOM 616 C C . ARG A 1 84 ? -12.380 -6.344 8.347 1.00 93.62 84 ARG A C 1
ATOM 618 O O . ARG A 1 84 ? -11.793 -6.333 7.267 1.00 93.62 84 ARG A O 1
ATOM 625 N N . ARG A 1 85 ? -13.518 -7.028 8.532 1.00 92.81 85 ARG A N 1
ATOM 626 C CA . ARG A 1 85 ? -14.177 -7.790 7.455 1.00 92.81 85 ARG A CA 1
ATOM 627 C C . ARG A 1 85 ? -14.630 -6.883 6.315 1.00 92.81 85 ARG A C 1
ATOM 629 O O . ARG A 1 85 ? -14.372 -7.220 5.162 1.00 92.81 85 ARG A O 1
ATOM 636 N N . ARG A 1 86 ? -15.264 -5.747 6.620 1.00 91.62 86 ARG A N 1
ATOM 637 C CA . ARG A 1 86 ? -15.724 -4.798 5.595 1.00 91.62 86 ARG A CA 1
ATOM 638 C C . ARG A 1 86 ? -14.580 -4.161 4.833 1.00 91.62 86 ARG A C 1
ATOM 640 O O . ARG A 1 86 ? -14.573 -4.177 3.607 1.00 91.62 86 ARG A O 1
ATOM 647 N N . VAL A 1 87 ? -13.584 -3.655 5.552 1.00 91.38 87 VAL A N 1
ATOM 648 C CA . VAL A 1 87 ? -12.433 -2.994 4.934 1.00 91.38 87 VAL A CA 1
ATOM 649 C C . VAL A 1 87 ? -11.656 -3.978 4.061 1.00 91.38 87 VAL A C 1
ATOM 651 O O . VAL A 1 87 ? -11.258 -3.630 2.954 1.00 91.38 87 VAL A O 1
ATOM 654 N N . ARG A 1 88 ? -11.516 -5.239 4.489 1.00 92.12 88 ARG A N 1
ATOM 655 C CA . ARG A 1 88 ? -10.883 -6.290 3.678 1.00 92.12 88 ARG A CA 1
ATOM 656 C C . ARG A 1 88 ? -11.692 -6.679 2.434 1.00 92.12 88 ARG A C 1
ATOM 658 O O . ARG A 1 88 ? -11.123 -7.238 1.505 1.00 92.12 88 ARG A O 1
ATOM 665 N N . ALA A 1 89 ? -12.994 -6.393 2.394 1.00 91.62 89 ALA A N 1
ATOM 666 C CA . ALA A 1 89 ? -13.822 -6.595 1.206 1.00 91.62 89 ALA A CA 1
ATOM 667 C C . ALA A 1 89 ? -13.668 -5.466 0.168 1.00 91.62 89 ALA A C 1
ATOM 669 O O . ALA A 1 89 ? -14.145 -5.602 -0.961 1.00 91.62 89 ALA A O 1
ATOM 670 N N . LEU A 1 90 ? -13.000 -4.357 0.515 1.00 89.94 90 LEU A N 1
ATOM 671 C CA . LEU A 1 90 ? -12.691 -3.309 -0.450 1.00 89.94 90 LEU A CA 1
ATOM 672 C C . LEU A 1 90 ? -11.717 -3.835 -1.520 1.00 89.94 90 LEU A C 1
ATOM 674 O O . LEU A 1 90 ? -10.827 -4.636 -1.220 1.00 89.94 90 LEU A O 1
ATOM 678 N N . PRO A 1 91 ? -11.836 -3.370 -2.778 1.00 86.44 91 PRO A N 1
ATOM 679 C CA . PRO A 1 91 ? -10.940 -3.794 -3.842 1.00 86.44 91 PRO A CA 1
ATOM 680 C C . PRO A 1 91 ? -9.482 -3.531 -3.467 1.00 86.44 91 PRO A C 1
ATOM 682 O O . PRO A 1 91 ? -9.152 -2.418 -3.056 1.00 86.44 91 PRO A O 1
ATOM 685 N N . ARG A 1 92 ? -8.613 -4.522 -3.703 1.00 86.25 92 ARG A N 1
ATOM 686 C CA . ARG A 1 92 ? -7.150 -4.384 -3.584 1.00 86.25 92 ARG A CA 1
ATOM 687 C C . ARG A 1 92 ? -6.636 -4.126 -2.156 1.00 86.25 92 ARG A C 1
ATOM 689 O O . ARG A 1 92 ? -5.537 -3.589 -2.009 1.00 86.25 92 ARG A O 1
ATOM 696 N N . MET A 1 93 ? -7.403 -4.490 -1.124 1.00 89.81 93 MET A N 1
ATOM 697 C CA . MET A 1 93 ? -6.934 -4.527 0.268 1.00 89.81 93 MET A CA 1
ATOM 698 C C . MET A 1 93 ? -6.330 -5.886 0.609 1.00 89.81 93 MET A C 1
ATOM 700 O O . MET A 1 93 ? -7.050 -6.861 0.808 1.00 89.81 93 MET A O 1
ATOM 704 N N . GLU A 1 94 ? -5.004 -5.939 0.711 1.00 90.25 94 GLU A N 1
ATOM 705 C CA . GLU A 1 94 ? -4.278 -7.179 1.013 1.00 90.25 94 GLU A CA 1
ATOM 706 C C . GLU A 1 94 ? -4.017 -7.328 2.516 1.00 90.25 94 GLU A C 1
ATOM 708 O O . GLU A 1 94 ? -4.204 -8.404 3.089 1.00 90.25 94 GLU A O 1
ATOM 713 N N . HIS A 1 95 ? -3.641 -6.230 3.178 1.00 91.31 95 HIS A N 1
ATOM 714 C CA . HIS A 1 95 ? -3.305 -6.217 4.601 1.00 91.31 95 HIS A CA 1
ATOM 715 C C . HIS A 1 95 ? -4.176 -5.213 5.353 1.00 91.31 95 HIS A C 1
ATOM 717 O O . HIS A 1 95 ? -4.139 -4.019 5.081 1.00 91.31 95 HIS A O 1
ATOM 723 N N . VAL A 1 96 ? -4.965 -5.698 6.311 1.00 93.50 96 VAL A N 1
ATOM 724 C CA . VAL A 1 96 ? -5.816 -4.853 7.158 1.00 93.50 96 VAL A CA 1
ATOM 725 C C . VAL A 1 96 ? -5.629 -5.260 8.609 1.00 93.50 96 VAL A C 1
ATOM 727 O O . VAL A 1 96 ? -5.969 -6.388 8.994 1.00 93.50 96 VAL A O 1
ATOM 730 N N . THR A 1 97 ? -5.131 -4.318 9.400 1.00 94.12 97 THR A N 1
ATOM 731 C CA . THR A 1 97 ? -4.997 -4.435 10.851 1.00 94.12 97 THR A CA 1
ATOM 732 C C . THR A 1 97 ? -5.961 -3.460 11.504 1.00 94.12 97 THR A C 1
ATOM 734 O O . THR A 1 97 ? -6.037 -2.295 11.115 1.00 94.12 97 THR A O 1
ATOM 737 N N . VAL A 1 98 ? -6.719 -3.950 12.481 1.00 93.69 98 VAL A N 1
ATOM 738 C CA . VAL A 1 98 ? -7.653 -3.131 13.252 1.00 93.69 98 VAL A CA 1
ATOM 739 C C . VAL A 1 98 ? -7.327 -3.300 14.724 1.00 93.69 98 VAL A C 1
ATOM 741 O O . VAL A 1 98 ? -7.314 -4.421 15.230 1.00 93.69 98 VAL A O 1
ATOM 744 N N . GLU A 1 99 ? -7.068 -2.185 15.387 1.00 92.19 99 GLU A N 1
ATOM 745 C CA . GLU A 1 99 ? -6.800 -2.097 16.815 1.00 92.19 99 GLU A CA 1
ATOM 746 C C . GLU A 1 99 ? -8.010 -1.474 17.513 1.00 92.19 99 GLU A C 1
ATOM 748 O O . GLU A 1 99 ? -8.644 -0.559 16.986 1.00 92.19 99 GLU A O 1
ATOM 753 N N . CYS A 1 100 ? -8.354 -1.984 18.693 1.00 87.88 100 CYS A N 1
ATOM 754 C CA . CYS A 1 100 ? -9.453 -1.476 19.514 1.00 87.88 100 CYS A CA 1
ATOM 755 C C . CYS A 1 100 ? -8.890 -1.056 20.871 1.00 87.88 100 CYS A C 1
ATOM 757 O O . CYS A 1 100 ? -8.139 -1.826 21.474 1.00 87.88 100 CYS A O 1
ATOM 759 N N . ALA A 1 101 ? -9.240 0.151 21.314 1.00 72.19 101 ALA A N 1
ATOM 760 C CA . ALA A 1 101 ? -8.941 0.650 22.656 1.00 72.19 101 ALA A CA 1
ATOM 761 C C . ALA A 1 101 ? -10.001 0.221 23.679 1.00 72.19 101 ALA A C 1
ATOM 763 O O . ALA A 1 101 ? -11.184 0.091 23.284 1.00 72.19 101 ALA A O 1
#

pLDDT: mean 87.85, std 7.35, range [60.25, 97.19]

Radius of gyration: 22.07 Å; chains: 1; bounding box: 52×18×68 Å